Protein AF-A0A427MXA0-F1 (afdb_monomer_lite)

Foldseek 3Di:
DLVLLVVQCVCLVVVNHPDHVVLLQLLLLQQQDQDPPPRGGVLVPWPPDAPPDDRDDQPDSNCRLVPDDPRVNSSSSLLVCQQVVGPNSCVVVNHGDPCSNCSSPDDDPPPVPPPPDPDPPPPPPVPPVPPDDDVVVVVVLVVVLVPDPLLVVLVVDDPVVSVVSVVVSVVVSVVVVD

Sequence (178 aa):
MLIATMEAIVDAEEGRGAIDLAEVEKAICFLWSDCANRGKPEITFLSFQLPHGPTPVLMNREVPLTGLSLIWRSATLFALAQLFDIGSARSDLGPPAEWLTFGYRRPGGKVVSIQRLPTRVETKTRNRELSPRSDQDYLRLASKALKHQRCANIASLETREGSKALSRLARDLLRSIL

Organism: NCBI:txid574561

Secondary structure (DSSP, 8-state):
-HHHHHHHHHHHHTT-SSS-HHHHHHHHHHHTSBPTTTSSBGGGG-SS-PPSSPPP--S-SSSTTTTS-HHHHHHHHHHHHHHHTGGGHHHHH-SPPHHHHHHHH-TTS---------------------PPPPHHHHHHHHHHHHTSHHHHHHTTS-HHHHHHHHHHHHHHHHHTT-

Radius of gyration: 22.43 Å; chains: 1; bounding box: 52×35×54 Å

pLDDT: mean 72.77, std 15.36, range [33.16, 91.0]

Structure (mmCIF, N/CA/C/O backbone):
data_AF-A0A427MXA0-F1
#
_entry.id   AF-A0A427MXA0-F1
#
loop_
_atom_site.group_PDB
_atom_site.id
_atom_site.type_symbol
_atom_site.label_atom_id
_atom_site.label_alt_id
_atom_site.label_comp_id
_atom_site.label_asym_id
_atom_site.label_entity_id
_atom_site.label_seq_id
_atom_site.pdbx_PDB_ins_code
_atom_site.Cartn_x
_atom_site.Cartn_y
_atom_site.Cartn_z
_atom_site.occupancy
_atom_site.B_iso_or_equiv
_atom_site.auth_seq_id
_atom_site.auth_comp_id
_atom_site.auth_asym_id
_atom_site.auth_atom_id
_atom_site.pdbx_PDB_model_num
ATOM 1 N N . MET A 1 1 ? -4.658 -10.908 -7.193 1.00 82.88 1 MET A N 1
ATOM 2 C CA . MET A 1 1 ? -3.742 -9.749 -7.141 1.00 82.88 1 MET A CA 1
ATOM 3 C C . MET A 1 1 ? -2.719 -9.834 -6.006 1.00 82.88 1 MET A C 1
ATOM 5 O O . MET A 1 1 ? -1.568 -10.023 -6.339 1.00 82.88 1 MET A O 1
ATOM 9 N N . LEU A 1 2 ? -3.072 -9.778 -4.707 1.00 84.94 2 LEU A N 1
ATOM 10 C CA . LEU A 1 2 ? -2.062 -9.812 -3.618 1.00 84.94 2 LEU A CA 1
ATOM 11 C C . LEU A 1 2 ? -1.116 -11.025 -3.670 1.00 84.94 2 LEU A C 1
ATOM 13 O O . LEU A 1 2 ? 0.087 -10.851 -3.532 1.00 84.94 2 LEU A O 1
ATOM 17 N N . ILE A 1 3 ? -1.655 -12.227 -3.909 1.00 88.88 3 ILE A N 1
ATOM 18 C CA . ILE A 1 3 ? -0.851 -13.450 -4.082 1.00 88.88 3 ILE A CA 1
ATOM 19 C C . ILE A 1 3 ? 0.113 -13.288 -5.263 1.00 88.88 3 ILE A C 1
ATOM 21 O O . ILE A 1 3 ? 1.311 -13.421 -5.076 1.00 88.88 3 ILE A O 1
ATOM 25 N N . ALA A 1 4 ? -0.388 -12.861 -6.427 1.00 88.38 4 ALA A N 1
ATOM 26 C CA . ALA A 1 4 ? 0.436 -12.597 -7.608 1.00 88.38 4 ALA A CA 1
ATOM 27 C C . ALA A 1 4 ? 1.519 -11.527 -7.363 1.00 88.38 4 ALA A C 1
ATOM 29 O O . ALA A 1 4 ? 2.605 -11.602 -7.919 1.00 88.38 4 ALA A O 1
ATOM 30 N N . THR A 1 5 ? 1.252 -10.524 -6.519 1.00 88.06 5 THR A N 1
ATOM 31 C CA . THR A 1 5 ? 2.259 -9.531 -6.113 1.00 88.06 5 THR A CA 1
ATOM 32 C C . THR A 1 5 ? 3.335 -10.143 -5.230 1.00 88.06 5 THR A C 1
ATOM 34 O O . THR A 1 5 ? 4.505 -9.828 -5.404 1.00 88.06 5 THR A O 1
ATOM 37 N N . MET A 1 6 ? 2.962 -11.020 -4.298 1.00 89.94 6 MET A N 1
ATOM 38 C CA . MET A 1 6 ? 3.931 -11.739 -3.472 1.00 89.94 6 MET A CA 1
ATOM 39 C C . MET A 1 6 ? 4.774 -12.699 -4.316 1.00 89.94 6 MET A C 1
ATOM 41 O O . MET A 1 6 ? 5.988 -12.710 -4.162 1.00 89.94 6 MET A O 1
ATOM 45 N N . GLU A 1 7 ? 4.156 -13.433 -5.242 1.00 90.62 7 GLU A N 1
ATOM 46 C CA . GLU A 1 7 ? 4.851 -14.304 -6.201 1.00 90.62 7 GLU A CA 1
ATOM 47 C C . GLU A 1 7 ? 5.817 -13.506 -7.080 1.00 90.62 7 GLU A C 1
ATOM 49 O O . GLU A 1 7 ? 6.976 -13.879 -7.192 1.00 90.62 7 GLU A O 1
ATOM 54 N N . ALA A 1 8 ? 5.397 -12.351 -7.606 1.00 88.62 8 ALA A N 1
ATOM 55 C CA . ALA A 1 8 ? 6.273 -11.486 -8.394 1.00 88.62 8 ALA A CA 1
ATOM 56 C C . ALA A 1 8 ? 7.480 -10.963 -7.595 1.00 88.62 8 ALA A C 1
ATOM 58 O O . ALA A 1 8 ? 8.551 -10.786 -8.168 1.00 88.62 8 ALA A O 1
ATOM 59 N N . ILE A 1 9 ? 7.327 -10.717 -6.288 1.00 87.81 9 ILE A N 1
ATOM 60 C CA . ILE A 1 9 ? 8.439 -10.320 -5.409 1.00 87.81 9 ILE A CA 1
ATOM 61 C C . ILE A 1 9 ? 9.386 -11.501 -5.167 1.00 87.81 9 ILE A C 1
ATOM 63 O O . ILE A 1 9 ? 10.597 -11.313 -5.210 1.00 87.81 9 ILE A O 1
ATOM 67 N N . VAL A 1 10 ? 8.850 -12.704 -4.948 1.00 90.50 10 VAL A N 1
ATOM 68 C CA . VAL A 1 10 ? 9.652 -13.929 -4.794 1.00 90.50 10 VAL A CA 1
ATOM 69 C C . VAL A 1 10 ? 10.428 -14.228 -6.079 1.00 90.50 10 VAL A C 1
ATOM 71 O O . VAL A 1 10 ? 11.636 -14.436 -6.039 1.00 90.50 10 VAL A O 1
ATOM 74 N N . ASP A 1 11 ? 9.778 -14.144 -7.239 1.00 88.12 11 ASP A N 1
ATOM 75 C CA . ASP A 1 11 ? 10.450 -14.321 -8.525 1.00 88.12 11 ASP A CA 1
ATOM 76 C C . ASP A 1 11 ? 11.496 -13.225 -8.785 1.00 88.12 11 ASP A C 1
ATOM 78 O O . ASP A 1 11 ? 12.535 -13.510 -9.380 1.00 88.12 11 ASP A O 1
ATOM 82 N N . ALA A 1 12 ? 11.263 -11.987 -8.337 1.00 88.56 12 ALA A N 1
ATOM 83 C CA . ALA A 1 12 ? 12.256 -10.912 -8.398 1.00 88.56 12 ALA A CA 1
ATOM 84 C C . ALA A 1 12 ? 13.482 -11.206 -7.515 1.00 88.56 12 ALA A C 1
ATOM 86 O O . ALA A 1 12 ? 14.614 -11.007 -7.952 1.00 88.56 12 ALA A O 1
ATOM 87 N N . GLU A 1 13 ? 13.269 -11.723 -6.301 1.00 87.75 13 GLU A N 1
ATOM 88 C CA . GLU A 1 13 ? 14.336 -12.145 -5.382 1.00 87.75 13 GLU A CA 1
ATOM 89 C C . GLU A 1 13 ? 15.165 -13.299 -5.962 1.00 87.75 13 GLU A C 1
ATOM 91 O O . GLU A 1 13 ? 16.390 -13.316 -5.853 1.00 87.75 13 GLU A O 1
ATOM 96 N N . GLU A 1 14 ? 14.510 -14.232 -6.649 1.00 90.44 14 GLU A N 1
ATOM 97 C CA . GLU A 1 14 ? 15.165 -15.373 -7.289 1.00 90.44 14 GLU A CA 1
ATOM 98 C C . GLU A 1 14 ? 15.731 -15.052 -8.687 1.00 90.44 14 GLU A C 1
ATOM 100 O O . GLU A 1 14 ? 16.268 -15.939 -9.356 1.00 90.44 14 GLU A O 1
ATOM 105 N N . GLY A 1 15 ? 15.620 -13.800 -9.149 1.00 86.00 15 GLY A N 1
ATOM 106 C CA . GLY A 1 15 ? 16.121 -13.348 -10.452 1.00 86.00 15 GLY A CA 1
ATOM 107 C C . GLY A 1 15 ? 15.370 -13.926 -11.659 1.00 86.00 15 GLY A C 1
ATOM 108 O O . GLY A 1 15 ? 15.899 -13.935 -12.771 1.00 86.00 15 GLY A O 1
ATOM 109 N N . ARG A 1 16 ? 14.152 -14.437 -11.449 1.00 84.19 16 ARG A N 1
ATOM 110 C CA . ARG A 1 16 ? 13.281 -15.030 -12.481 1.00 84.19 16 ARG A CA 1
ATOM 111 C C . ARG A 1 16 ? 12.138 -14.108 -12.913 1.00 84.19 16 ARG A C 1
ATOM 113 O O . ARG A 1 16 ? 11.479 -14.383 -13.914 1.00 84.19 16 ARG A O 1
ATOM 120 N N . GLY A 1 17 ? 11.886 -13.046 -12.152 1.00 79.56 17 GLY A N 1
ATOM 121 C CA . GLY A 1 17 ? 10.783 -12.115 -12.359 1.00 79.56 17 GLY A CA 1
ATOM 122 C C . GLY A 1 17 ? 11.032 -11.097 -13.473 1.00 79.56 17 GLY A C 1
ATOM 123 O O . GLY A 1 17 ? 12.163 -10.774 -13.820 1.00 79.56 17 GLY A O 1
ATOM 124 N N . ALA A 1 18 ? 9.942 -10.544 -14.012 1.00 82.00 18 ALA A N 1
ATOM 125 C CA . ALA A 1 18 ? 9.991 -9.430 -14.966 1.00 82.00 18 ALA A CA 1
ATOM 126 C C . ALA A 1 18 ? 10.330 -8.078 -14.304 1.00 82.00 18 ALA A C 1
ATOM 128 O O . ALA A 1 18 ? 10.646 -7.114 -14.998 1.00 82.00 18 ALA A O 1
ATOM 129 N N . ILE A 1 19 ? 10.223 -8.006 -12.976 1.00 87.12 19 ILE A N 1
ATOM 130 C CA . ILE A 1 19 ? 10.513 -6.829 -12.159 1.00 87.12 19 ILE A CA 1
ATOM 131 C C . ILE A 1 19 ? 11.754 -7.159 -11.333 1.00 87.12 19 ILE A C 1
ATOM 133 O O . ILE A 1 19 ? 11.837 -8.245 -10.766 1.00 87.12 19 ILE A O 1
ATOM 137 N N . ASP A 1 20 ? 12.703 -6.230 -11.266 1.00 88.75 20 ASP A N 1
ATOM 138 C CA . ASP A 1 20 ? 13.901 -6.369 -10.436 1.00 88.75 20 ASP A CA 1
ATOM 139 C C . ASP A 1 20 ? 13.566 -6.098 -8.959 1.00 88.75 20 ASP A C 1
ATOM 141 O O . ASP A 1 20 ? 12.802 -5.179 -8.636 1.00 88.75 20 ASP A O 1
ATOM 145 N N . LEU A 1 21 ? 14.176 -6.856 -8.047 1.00 86.19 21 LEU A N 1
ATOM 146 C CA . LEU A 1 21 ? 14.047 -6.641 -6.608 1.00 86.19 21 LEU A CA 1
ATOM 147 C C . LEU A 1 21 ? 14.464 -5.210 -6.230 1.00 86.19 21 LEU A C 1
ATOM 149 O O . LEU A 1 21 ? 13.797 -4.573 -5.413 1.00 86.19 21 LEU A O 1
ATOM 153 N N . ALA A 1 22 ? 15.487 -4.656 -6.888 1.00 85.94 22 ALA A N 1
ATOM 154 C CA . ALA A 1 22 ? 15.913 -3.275 -6.662 1.00 85.94 22 ALA A CA 1
ATOM 155 C C . ALA A 1 22 ? 14.825 -2.244 -7.032 1.00 85.94 22 ALA A C 1
ATOM 157 O O . ALA A 1 22 ? 14.697 -1.202 -6.380 1.00 85.94 22 ALA A O 1
ATOM 158 N N . GLU A 1 23 ? 14.002 -2.519 -8.053 1.00 86.31 23 GLU A N 1
ATOM 159 C CA . GLU A 1 23 ? 12.861 -1.662 -8.394 1.00 86.31 23 GLU A CA 1
ATOM 160 C C . GLU A 1 23 ? 11.745 -1.763 -7.352 1.00 86.31 23 GLU A C 1
ATOM 162 O O . GLU A 1 23 ? 11.154 -0.740 -6.982 1.00 86.31 23 GLU A O 1
ATOM 167 N N . VAL A 1 24 ? 11.493 -2.966 -6.828 1.00 87.12 24 VAL A N 1
ATOM 168 C CA . VAL A 1 24 ? 10.539 -3.183 -5.732 1.00 87.12 24 VAL A CA 1
ATOM 169 C C . VAL A 1 24 ? 10.978 -2.417 -4.481 1.00 87.12 24 VAL A C 1
ATOM 171 O O . VAL A 1 24 ? 10.185 -1.659 -3.915 1.00 87.12 24 VAL A O 1
ATOM 174 N N . GLU A 1 25 ? 12.242 -2.539 -4.072 1.00 86.06 25 GLU A N 1
ATOM 175 C CA . GLU A 1 25 ? 12.799 -1.821 -2.918 1.00 86.06 25 GLU A CA 1
ATOM 176 C C . GLU A 1 25 ? 12.731 -0.303 -3.092 1.00 86.06 25 GLU A C 1
ATOM 178 O O . GLU A 1 25 ? 12.318 0.421 -2.178 1.00 86.06 25 GLU A O 1
ATOM 183 N N . LYS A 1 26 ? 13.072 0.194 -4.285 1.00 86.06 26 LYS A N 1
ATOM 184 C CA . LYS A 1 26 ? 12.967 1.615 -4.625 1.00 86.06 26 LYS A CA 1
ATOM 185 C C . LYS A 1 26 ? 11.525 2.109 -4.520 1.00 86.06 26 LYS A C 1
ATOM 187 O O . LYS A 1 26 ? 11.288 3.185 -3.963 1.00 86.06 26 LYS A O 1
ATOM 192 N N . ALA A 1 27 ? 10.563 1.348 -5.039 1.00 88.12 27 ALA A N 1
ATOM 193 C CA . ALA A 1 27 ? 9.148 1.699 -4.972 1.00 88.12 27 ALA A CA 1
ATOM 194 C C . ALA A 1 27 ? 8.638 1.710 -3.525 1.00 88.12 27 ALA A C 1
ATOM 196 O O . ALA A 1 27 ? 7.950 2.651 -3.125 1.00 88.12 27 ALA A O 1
ATOM 197 N N . ILE A 1 28 ? 9.029 0.723 -2.716 1.00 87.25 28 ILE A N 1
ATOM 198 C CA . ILE A 1 28 ? 8.716 0.680 -1.284 1.00 87.25 28 ILE A CA 1
ATOM 199 C C . ILE A 1 28 ? 9.299 1.912 -0.574 1.00 87.25 28 ILE A C 1
ATOM 201 O O . ILE A 1 28 ? 8.571 2.607 0.137 1.00 87.25 28 ILE A O 1
ATOM 205 N N . CYS A 1 29 ? 10.578 2.225 -0.791 1.00 84.12 29 CYS A N 1
ATOM 206 C CA . CYS A 1 29 ? 11.221 3.404 -0.209 1.00 84.12 29 CYS A CA 1
ATOM 207 C C . CYS A 1 29 ? 10.502 4.700 -0.598 1.00 84.12 29 CYS A C 1
ATOM 209 O O . CYS A 1 29 ? 10.285 5.562 0.251 1.00 84.12 29 CYS A O 1
ATOM 211 N N . PHE A 1 30 ? 10.098 4.832 -1.862 1.00 85.19 30 PHE A N 1
ATOM 212 C CA . PHE A 1 30 ? 9.342 5.985 -2.346 1.00 85.19 30 PHE A CA 1
ATOM 213 C C . PHE A 1 30 ? 7.974 6.107 -1.658 1.00 85.19 30 PHE A C 1
ATOM 215 O O . PHE A 1 30 ? 7.671 7.162 -1.100 1.00 85.19 30 PHE A O 1
ATOM 222 N N . LEU A 1 31 ? 7.185 5.028 -1.615 1.00 86.00 31 LEU A N 1
ATOM 223 C CA . LEU A 1 31 ? 5.869 5.001 -0.960 1.00 86.00 31 LEU A CA 1
ATOM 224 C C . LEU A 1 31 ? 5.942 5.417 0.514 1.00 86.00 31 LEU A C 1
ATOM 226 O O . LEU A 1 31 ? 5.024 6.045 1.042 1.00 86.00 31 LEU A O 1
ATOM 230 N N . TRP A 1 32 ? 7.041 5.079 1.176 1.00 84.44 32 TRP A N 1
ATOM 231 C CA . TRP A 1 32 ? 7.253 5.348 2.592 1.00 84.44 32 TRP A CA 1
ATOM 232 C C . TRP A 1 32 ? 8.117 6.584 2.876 1.00 84.44 32 TRP A C 1
ATOM 234 O O . TRP A 1 32 ? 8.363 6.905 4.042 1.00 84.44 32 TRP A O 1
ATOM 244 N N . SER A 1 33 ? 8.540 7.306 1.838 1.00 79.62 33 SER A N 1
ATOM 245 C CA . SER A 1 33 ? 9.275 8.563 1.970 1.00 79.62 33 SER A CA 1
ATOM 246 C C . SER A 1 33 ? 8.353 9.706 2.395 1.00 79.62 33 SER A C 1
ATOM 248 O O . SER A 1 33 ? 7.166 9.714 2.070 1.00 79.62 33 SER A O 1
ATOM 250 N N . ASP A 1 34 ? 8.892 10.668 3.150 1.00 73.81 34 ASP A N 1
ATOM 251 C CA . ASP A 1 34 ? 8.120 11.834 3.578 1.00 73.81 34 ASP A CA 1
ATOM 252 C C . ASP A 1 34 ? 7.713 12.671 2.368 1.00 73.81 34 ASP A C 1
ATOM 254 O O . ASP A 1 34 ? 8.563 13.193 1.642 1.00 73.81 34 ASP A O 1
ATOM 258 N N . CYS A 1 35 ? 6.412 12.902 2.220 1.00 68.81 35 CYS A N 1
ATOM 259 C CA . CYS A 1 35 ? 5.928 13.895 1.284 1.00 68.81 35 CYS A CA 1
ATOM 260 C C . CYS A 1 35 ? 6.414 15.279 1.733 1.00 68.81 35 CYS A C 1
ATOM 262 O O . CYS A 1 35 ? 6.085 15.742 2.838 1.00 68.81 35 CYS A O 1
ATOM 264 N N . ALA A 1 36 ? 7.163 15.949 0.851 1.00 60.62 36 ALA A N 1
ATOM 265 C CA . ALA A 1 36 ? 7.870 17.207 1.112 1.00 60.62 36 ALA A CA 1
ATOM 266 C C . ALA A 1 36 ? 6.989 18.315 1.720 1.00 60.62 36 ALA A C 1
ATOM 268 O O . ALA A 1 36 ? 7.487 19.194 2.416 1.00 60.62 36 ALA A O 1
ATOM 269 N N . ASN A 1 37 ? 5.674 18.257 1.492 1.00 58.03 37 ASN A N 1
ATOM 270 C CA . ASN A 1 37 ? 4.743 19.313 1.877 1.00 58.03 37 ASN A CA 1
ATOM 271 C C . ASN A 1 37 ? 3.921 19.007 3.138 1.00 58.03 37 ASN A C 1
ATOM 273 O O . ASN A 1 37 ? 3.204 19.889 3.611 1.00 58.03 37 ASN A O 1
ATOM 277 N N . ARG A 1 38 ? 3.925 17.767 3.652 1.00 61.75 38 ARG A N 1
ATOM 278 C CA . ARG A 1 38 ? 2.935 17.350 4.670 1.00 61.75 38 ARG A CA 1
ATOM 279 C C . ARG A 1 38 ? 3.461 16.438 5.778 1.00 61.75 38 ARG A C 1
ATOM 281 O O . ARG A 1 38 ? 2.691 16.142 6.690 1.00 61.75 38 ARG A O 1
ATOM 288 N N . GLY A 1 39 ? 4.723 15.997 5.721 1.00 66.44 39 GLY A N 1
ATOM 289 C CA . GLY A 1 39 ? 5.324 15.155 6.769 1.00 66.44 39 GLY A CA 1
ATOM 290 C C . GLY A 1 39 ? 4.602 13.817 6.976 1.00 66.44 39 GLY A C 1
ATOM 291 O O . GLY A 1 39 ? 4.617 13.262 8.072 1.00 66.44 39 GLY A O 1
ATOM 292 N N . LYS A 1 40 ? 3.907 13.341 5.939 1.00 73.56 40 LYS A N 1
ATOM 293 C CA . LYS A 1 40 ? 3.236 12.040 5.880 1.00 73.56 40 LYS A CA 1
ATOM 294 C C . LYS A 1 40 ? 3.821 11.247 4.715 1.00 73.56 40 LYS A C 1
ATOM 296 O O . LYS A 1 40 ? 4.189 11.880 3.723 1.00 73.56 40 LYS A O 1
ATOM 301 N N . PRO A 1 41 ? 3.882 9.910 4.804 1.00 78.88 41 PRO A N 1
ATOM 302 C CA . PRO A 1 41 ? 4.438 9.109 3.731 1.00 78.88 41 PRO A CA 1
ATOM 303 C C . PRO A 1 41 ? 3.555 9.157 2.479 1.00 78.88 41 PRO A C 1
ATOM 305 O O . PRO A 1 41 ? 2.330 9.282 2.594 1.00 78.88 41 PRO A O 1
ATOM 308 N N . GLU A 1 42 ? 4.166 9.051 1.299 1.00 81.38 42 GLU A N 1
ATOM 309 C CA . GLU A 1 42 ? 3.477 9.129 -0.002 1.00 81.38 42 GLU A CA 1
ATOM 310 C C . GLU A 1 42 ? 2.299 8.141 -0.118 1.00 81.38 42 GLU A C 1
ATOM 312 O O . GLU A 1 42 ? 1.234 8.482 -0.633 1.00 81.38 42 GLU A O 1
ATOM 317 N N . ILE A 1 43 ? 2.419 6.952 0.483 1.00 81.50 43 ILE A N 1
ATOM 318 C CA . ILE A 1 43 ? 1.368 5.923 0.553 1.00 81.50 43 ILE A CA 1
ATOM 319 C C . ILE A 1 43 ? 0.047 6.440 1.156 1.00 81.50 43 ILE A C 1
ATOM 321 O O . ILE A 1 43 ? -1.016 5.876 0.904 1.00 81.50 43 ILE A O 1
ATOM 325 N N . THR A 1 44 ? 0.081 7.532 1.931 1.00 76.81 44 THR A N 1
ATOM 326 C CA . THR A 1 44 ? -1.129 8.134 2.516 1.00 76.81 44 THR A CA 1
ATOM 327 C C . THR A 1 44 ? -1.982 8.933 1.531 1.00 76.81 44 THR A C 1
ATOM 329 O O . THR A 1 44 ? -3.112 9.290 1.865 1.00 76.81 44 THR A O 1
ATOM 332 N N . PHE A 1 45 ? -1.461 9.224 0.339 1.00 75.25 45 PHE A N 1
ATOM 333 C CA . PHE A 1 45 ? -2.162 9.977 -0.705 1.00 75.25 45 PHE A CA 1
ATOM 334 C C . PHE A 1 45 ? -2.744 9.078 -1.798 1.00 75.25 45 PHE A C 1
ATOM 336 O O . PHE A 1 45 ? -3.285 9.575 -2.787 1.00 75.25 45 PHE A O 1
ATOM 343 N N . LEU A 1 46 ? -2.634 7.759 -1.635 1.00 77.69 46 LEU A N 1
ATOM 344 C CA . LEU A 1 46 ? -3.211 6.795 -2.561 1.00 77.69 46 LEU A CA 1
ATOM 345 C C . LEU A 1 46 ? -4.740 6.868 -2.530 1.00 77.69 46 LEU A C 1
ATOM 347 O O . LEU A 1 46 ? -5.356 7.102 -1.495 1.00 77.69 46 LEU A O 1
ATOM 351 N N . SER A 1 47 ? -5.348 6.698 -3.699 1.00 63.75 47 SER A N 1
ATOM 352 C CA . SER A 1 47 ? -6.784 6.881 -3.918 1.00 63.75 47 SER A CA 1
ATOM 353 C C . SER A 1 47 ? -7.637 5.678 -3.507 1.00 63.75 47 SER A C 1
ATOM 355 O O . SER A 1 47 ? -8.856 5.819 -3.400 1.00 63.75 47 SER A O 1
ATOM 357 N N . PHE A 1 48 ? -7.040 4.505 -3.266 1.00 67.12 48 PHE A N 1
ATOM 358 C CA . PHE A 1 48 ? -7.781 3.355 -2.742 1.00 67.12 48 PHE A CA 1
ATOM 359 C C . PHE A 1 48 ? -8.136 3.567 -1.267 1.00 67.12 48 PHE A C 1
ATOM 361 O O . PHE A 1 48 ? -7.427 4.276 -0.558 1.00 67.12 48 PHE A O 1
ATOM 368 N N . GLN A 1 49 ? -9.239 2.963 -0.800 1.00 64.06 49 GLN A N 1
ATOM 369 C CA . GLN A 1 49 ? -9.708 3.104 0.584 1.00 64.06 49 GLN A CA 1
ATOM 370 C C . GLN A 1 49 ? -8.563 2.824 1.562 1.00 64.06 49 GLN A C 1
ATOM 372 O O . GLN A 1 49 ? -8.136 1.680 1.728 1.00 64.06 49 GLN A O 1
ATOM 377 N N . LEU A 1 50 ? -8.043 3.884 2.185 1.00 64.12 50 LEU A N 1
ATOM 378 C CA . LEU A 1 50 ? -6.937 3.739 3.111 1.00 64.12 50 LEU A CA 1
ATOM 379 C C . LEU A 1 50 ? -7.360 2.890 4.316 1.00 64.12 50 LEU A C 1
ATOM 381 O O . LEU A 1 50 ? -8.515 2.954 4.751 1.00 64.12 50 LEU A O 1
ATOM 385 N N . PRO A 1 51 ? -6.410 2.148 4.912 1.00 63.69 51 PRO A N 1
ATOM 386 C CA . PRO A 1 51 ? -6.605 1.510 6.204 1.00 63.69 51 PRO A CA 1
ATOM 387 C C . PRO A 1 51 ? -7.208 2.490 7.217 1.00 63.69 51 PRO A C 1
ATOM 389 O O . PRO A 1 51 ? -6.673 3.579 7.431 1.00 63.69 51 PRO A O 1
ATOM 392 N N . HIS A 1 52 ? -8.297 2.102 7.883 1.00 55.09 52 HIS A N 1
ATOM 393 C CA . HIS A 1 52 ? -8.818 2.875 9.005 1.00 55.09 52 HIS A CA 1
ATOM 394 C C . HIS A 1 52 ? -7.824 2.770 10.169 1.00 55.09 52 HIS A C 1
ATOM 396 O O . HIS A 1 52 ? -7.588 1.682 10.692 1.00 55.09 52 HIS A O 1
ATOM 402 N N . GLY A 1 53 ? -7.223 3.890 10.571 1.00 59.09 53 GLY A N 1
ATOM 403 C CA . GLY A 1 53 ? -6.288 3.935 11.695 1.00 59.09 53 GLY A CA 1
ATOM 404 C C . GLY A 1 53 ? -5.192 4.990 11.535 1.00 59.09 53 GLY A C 1
ATOM 405 O O . GLY A 1 53 ? -5.078 5.620 10.483 1.00 59.09 53 GLY A O 1
ATOM 406 N N . PRO A 1 54 ? -4.386 5.222 12.585 1.00 61.44 54 PRO A N 1
ATOM 407 C CA . PRO A 1 54 ? -3.244 6.120 12.495 1.00 61.44 54 PRO A CA 1
ATOM 408 C C . PRO A 1 54 ? -2.223 5.586 11.484 1.00 61.44 54 PRO A C 1
ATOM 410 O O . PRO A 1 54 ? -1.899 4.396 11.476 1.00 61.44 54 PRO A O 1
ATOM 413 N N . THR A 1 55 ? -1.698 6.478 10.642 1.00 67.12 55 THR A N 1
ATOM 414 C CA . THR A 1 55 ? -0.541 6.171 9.798 1.00 67.12 55 THR A CA 1
ATOM 415 C C . THR A 1 55 ? 0.639 5.796 10.698 1.00 67.12 55 THR A C 1
ATOM 417 O O . THR A 1 55 ? 0.942 6.552 11.627 1.00 67.12 55 THR A O 1
ATOM 420 N N . PRO A 1 56 ? 1.299 4.650 10.468 1.00 66.75 56 PRO A N 1
ATOM 421 C CA . PRO A 1 56 ? 2.406 4.214 11.293 1.00 66.75 56 PRO A CA 1
ATOM 422 C C . PRO A 1 56 ? 3.560 5.196 11.149 1.00 66.75 56 PRO A C 1
ATOM 424 O O . PRO A 1 56 ? 3.923 5.615 10.050 1.00 66.75 56 PRO A O 1
ATOM 427 N N . VAL A 1 57 ? 4.141 5.554 12.289 1.00 64.69 57 VAL A N 1
ATOM 428 C CA . VAL A 1 57 ? 5.421 6.250 12.324 1.00 64.69 57 VAL A CA 1
ATOM 429 C C . VAL A 1 57 ? 6.486 5.187 12.093 1.00 64.69 57 VAL A C 1
ATOM 431 O O . VAL A 1 57 ? 6.690 4.321 12.943 1.00 64.69 57 VAL A O 1
ATOM 434 N N . LEU A 1 58 ? 7.132 5.221 10.930 1.00 63.53 58 LEU A N 1
ATOM 435 C CA . LEU A 1 58 ? 8.221 4.301 10.626 1.00 63.53 58 LEU A CA 1
ATOM 436 C C . LEU A 1 58 ? 9.415 4.589 11.537 1.00 63.53 58 LEU A C 1
ATOM 438 O O . LEU A 1 58 ? 10.074 5.618 11.399 1.00 63.53 58 LEU A O 1
ATOM 442 N N . MET A 1 59 ? 9.683 3.661 12.456 1.00 55.25 59 MET A N 1
ATOM 443 C CA . MET A 1 59 ? 10.856 3.701 13.338 1.00 55.25 59 MET A CA 1
ATOM 444 C C . MET A 1 59 ? 12.139 3.304 12.600 1.00 55.25 59 MET A C 1
ATOM 446 O O . MET A 1 59 ? 13.219 3.752 12.967 1.00 55.25 59 MET A O 1
ATOM 450 N N . ASN A 1 60 ? 12.014 2.497 11.542 1.00 60.56 60 ASN A N 1
ATOM 451 C CA . ASN A 1 60 ? 13.110 2.123 10.661 1.00 60.56 60 ASN A CA 1
ATOM 452 C C . ASN A 1 60 ? 12.681 2.319 9.198 1.00 60.56 60 ASN A C 1
ATOM 454 O O . ASN A 1 60 ? 11.759 1.655 8.725 1.00 60.56 60 ASN A O 1
ATOM 458 N N . ARG A 1 61 ? 13.329 3.262 8.505 1.00 62.19 61 ARG A N 1
ATOM 459 C CA . ARG A 1 61 ? 13.056 3.579 7.094 1.00 62.19 61 ARG A CA 1
ATOM 460 C C . ARG A 1 61 ? 13.808 2.674 6.115 1.00 62.19 61 ARG A C 1
ATOM 462 O O . ARG A 1 61 ? 13.457 2.676 4.945 1.00 62.19 61 ARG A O 1
ATOM 469 N N . GLU A 1 62 ? 14.791 1.907 6.587 1.00 60.06 62 GLU A N 1
ATOM 470 C CA . GLU A 1 62 ? 15.555 0.949 5.771 1.00 60.06 62 GLU A CA 1
ATOM 471 C C . GLU A 1 62 ? 14.772 -0.346 5.540 1.00 60.06 62 GLU A C 1
ATOM 473 O O . GLU A 1 62 ? 14.926 -0.990 4.512 1.00 60.06 62 GLU A O 1
ATOM 478 N N . VAL A 1 63 ? 13.884 -0.711 6.472 1.00 64.94 63 VAL A N 1
ATOM 479 C CA . VAL A 1 63 ? 13.040 -1.908 6.357 1.00 64.94 63 VAL A CA 1
ATOM 480 C C . VAL A 1 63 ? 11.589 -1.542 6.669 1.00 64.94 63 VAL A C 1
ATOM 482 O O . VAL A 1 63 ? 11.030 -1.961 7.686 1.00 64.94 63 VAL A O 1
ATOM 485 N N . PRO A 1 64 ? 10.950 -0.720 5.822 1.00 67.38 64 PRO A N 1
ATOM 486 C CA . PRO A 1 64 ? 9.686 -0.086 6.163 1.00 67.38 64 PRO A CA 1
ATOM 487 C C . PRO A 1 64 ? 8.545 -1.087 6.327 1.00 67.38 64 PRO A C 1
ATOM 489 O O . PRO A 1 64 ? 7.574 -0.743 6.977 1.00 67.38 64 PRO A O 1
ATOM 492 N N . LEU A 1 65 ? 8.644 -2.322 5.815 1.00 76.62 65 LEU A N 1
ATOM 493 C CA . LEU A 1 65 ? 7.578 -3.326 5.911 1.00 76.62 65 LEU A CA 1
ATOM 494 C C . LEU A 1 65 ? 7.529 -4.094 7.243 1.00 76.62 65 LEU A C 1
ATOM 496 O O . LEU A 1 65 ? 6.449 -4.530 7.660 1.00 76.62 65 LEU A O 1
ATOM 500 N N . THR A 1 66 ? 8.658 -4.267 7.936 1.00 74.88 66 THR A N 1
ATOM 501 C CA . THR A 1 66 ? 8.730 -5.130 9.134 1.00 74.88 66 THR A CA 1
ATOM 502 C C . THR A 1 66 ? 7.984 -4.533 10.323 1.00 74.88 66 THR A C 1
ATOM 504 O O . THR A 1 66 ? 7.340 -5.271 11.067 1.00 74.88 66 THR A O 1
ATOM 507 N N . GLY A 1 67 ? 7.957 -3.204 10.451 1.00 71.00 67 GLY A N 1
ATOM 508 C CA . GLY A 1 67 ? 7.244 -2.495 11.521 1.00 71.00 67 GLY A CA 1
ATOM 509 C C . GLY A 1 67 ? 5.756 -2.220 11.265 1.00 71.00 67 GLY A C 1
ATOM 510 O O . GLY A 1 67 ? 5.088 -1.656 12.131 1.00 71.00 67 GLY A O 1
ATOM 511 N N . LEU A 1 68 ? 5.222 -2.569 10.091 1.00 78.62 68 LEU A N 1
ATOM 512 C CA . LEU A 1 68 ? 3.848 -2.223 9.707 1.00 78.62 68 LEU A CA 1
ATOM 513 C C . LEU A 1 68 ? 2.821 -3.231 10.210 1.00 78.62 68 LEU A C 1
ATOM 515 O O . LEU A 1 68 ? 3.070 -4.436 10.254 1.00 78.62 68 LEU A O 1
ATOM 519 N N . SER A 1 69 ? 1.611 -2.741 10.489 1.00 81.62 69 SER A N 1
ATOM 520 C CA . SER A 1 69 ? 0.453 -3.619 10.645 1.00 81.62 69 SER A CA 1
ATOM 521 C C . SER A 1 69 ? 0.125 -4.318 9.324 1.00 81.62 69 SER A C 1
ATOM 523 O O . SER A 1 69 ? 0.457 -3.824 8.242 1.00 81.62 69 SER A O 1
ATOM 525 N N . LEU A 1 70 ? -0.588 -5.445 9.406 1.00 83.19 70 LEU A N 1
ATOM 526 C CA . LEU A 1 70 ? -1.010 -6.206 8.229 1.00 83.19 70 LEU A CA 1
ATOM 527 C C . LEU A 1 70 ? -1.721 -5.325 7.194 1.00 83.19 70 LEU A C 1
ATOM 529 O O . LEU A 1 70 ? -1.452 -5.444 6.007 1.00 83.19 70 LEU A O 1
ATOM 533 N N . ILE A 1 71 ? -2.563 -4.387 7.637 1.00 83.88 71 ILE A N 1
ATOM 534 C CA . ILE A 1 71 ? -3.329 -3.534 6.724 1.00 83.88 71 ILE A CA 1
ATOM 535 C C . ILE A 1 71 ? -2.408 -2.604 5.914 1.00 83.88 71 ILE A C 1
ATOM 537 O O . ILE A 1 71 ? -2.607 -2.432 4.715 1.00 83.88 71 ILE A O 1
ATOM 541 N N . TRP A 1 72 ? -1.363 -2.048 6.536 1.00 84.94 72 TRP A N 1
ATOM 542 C CA . TRP A 1 72 ? -0.385 -1.196 5.846 1.00 84.94 72 TRP A CA 1
ATOM 543 C C . TRP A 1 72 ? 0.578 -1.988 4.956 1.00 84.94 72 TRP A C 1
ATOM 545 O O . TRP A 1 72 ? 0.973 -1.494 3.898 1.00 84.94 72 TRP A O 1
ATOM 555 N N . ARG A 1 73 ? 0.905 -3.233 5.332 1.00 87.06 73 ARG A N 1
ATOM 556 C CA . ARG A 1 73 ? 1.621 -4.163 4.444 1.00 87.06 73 ARG A CA 1
ATOM 557 C C . ARG A 1 73 ? 0.789 -4.460 3.198 1.00 87.06 73 ARG A C 1
ATOM 559 O O . ARG A 1 73 ? 1.280 -4.25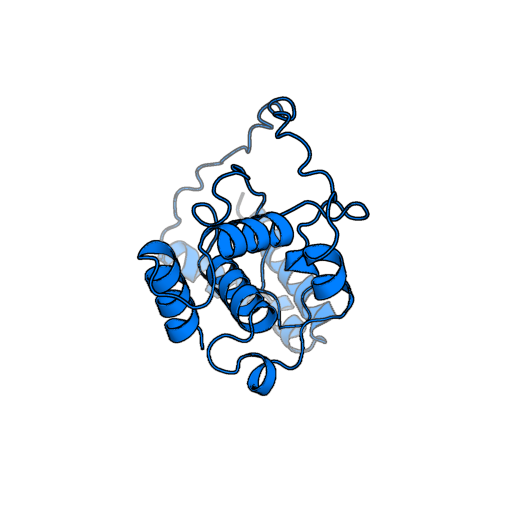8 2.093 1.00 87.06 73 ARG A O 1
ATOM 566 N N . SER A 1 74 ? -0.485 -4.823 3.365 1.00 86.50 74 SER A N 1
ATOM 567 C CA . SER A 1 74 ? -1.399 -5.063 2.243 1.00 86.50 74 SER A CA 1
ATOM 568 C C . SER A 1 74 ? -1.556 -3.825 1.363 1.00 86.50 74 SER A C 1
ATOM 570 O O . SER A 1 74 ? -1.458 -3.939 0.148 1.00 86.50 74 SER A O 1
ATOM 572 N N . ALA A 1 75 ? -1.724 -2.635 1.950 1.00 87.06 75 ALA A N 1
ATOM 573 C CA . ALA A 1 75 ? -1.790 -1.378 1.201 1.00 87.06 75 ALA A CA 1
ATOM 574 C C . ALA A 1 75 ? -0.524 -1.129 0.367 1.00 87.06 75 ALA A C 1
ATOM 576 O O . ALA A 1 75 ? -0.619 -0.703 -0.781 1.00 87.06 75 ALA A O 1
ATOM 577 N N . THR A 1 76 ? 0.656 -1.441 0.912 1.00 89.12 76 THR A N 1
ATOM 578 C CA . THR A 1 76 ? 1.916 -1.316 0.164 1.00 89.12 76 THR A CA 1
ATOM 579 C C . THR A 1 76 ? 1.946 -2.292 -1.009 1.00 89.12 76 THR A C 1
ATOM 581 O O . THR A 1 76 ? 2.293 -1.896 -2.116 1.00 89.12 76 THR A O 1
ATOM 584 N N . LEU A 1 77 ? 1.510 -3.539 -0.805 1.00 90.44 77 LEU A N 1
ATOM 585 C CA . LEU A 1 77 ? 1.419 -4.531 -1.879 1.00 90.44 77 LEU A CA 1
ATOM 586 C C . LEU A 1 77 ? 0.415 -4.120 -2.966 1.00 90.44 77 LEU A C 1
ATOM 588 O O . LEU A 1 77 ? 0.728 -4.243 -4.143 1.00 90.44 77 LEU A O 1
ATOM 592 N N . PHE A 1 78 ? -0.748 -3.566 -2.610 1.00 89.62 78 PHE A N 1
ATOM 593 C CA . PHE A 1 78 ? -1.697 -3.026 -3.595 1.00 89.62 78 PHE A CA 1
ATOM 594 C C . PHE A 1 78 ? -1.089 -1.879 -4.411 1.00 89.62 78 PHE A C 1
ATOM 596 O O . PHE A 1 78 ? -1.254 -1.832 -5.629 1.00 89.62 78 PHE A O 1
ATOM 603 N N . ALA A 1 79 ? -0.356 -0.979 -3.753 1.00 89.19 79 ALA A N 1
ATOM 604 C CA . ALA A 1 79 ? 0.324 0.123 -4.422 1.00 89.19 79 ALA A CA 1
ATOM 605 C C . ALA A 1 79 ? 1.390 -0.381 -5.410 1.00 89.19 79 ALA A C 1
ATOM 607 O O . ALA A 1 79 ? 1.458 0.111 -6.534 1.00 89.19 79 ALA A O 1
ATOM 608 N N . LEU A 1 80 ? 2.177 -1.390 -5.019 1.00 90.56 80 LEU A N 1
ATOM 609 C CA . LEU A 1 80 ? 3.156 -2.043 -5.895 1.00 90.56 80 LEU A CA 1
ATOM 610 C C . LEU A 1 80 ? 2.475 -2.738 -7.074 1.00 90.56 80 LEU A C 1
ATOM 612 O O . LEU A 1 80 ? 2.889 -2.544 -8.215 1.00 90.56 80 LEU A O 1
ATOM 616 N N . ALA A 1 81 ? 1.401 -3.487 -6.812 1.00 91.00 81 ALA A N 1
ATOM 617 C CA . ALA A 1 81 ? 0.628 -4.157 -7.847 1.00 91.00 81 ALA A CA 1
ATOM 618 C C . ALA A 1 81 ? 0.146 -3.158 -8.903 1.00 91.00 81 ALA A C 1
ATOM 620 O O . ALA A 1 81 ? 0.374 -3.364 -10.090 1.00 91.00 81 ALA A O 1
ATOM 621 N N . GLN A 1 82 ? -0.437 -2.034 -8.478 1.00 90.50 82 GLN A N 1
ATOM 622 C CA . GLN A 1 82 ? -0.916 -0.989 -9.383 1.00 90.50 82 GLN A CA 1
ATOM 623 C C . GLN A 1 82 ? 0.227 -0.279 -10.132 1.00 90.50 82 GLN A C 1
ATOM 625 O O . GLN A 1 82 ? 0.113 0.002 -11.332 1.00 90.50 82 GLN A O 1
ATOM 630 N N . LEU A 1 83 ? 1.334 0.012 -9.440 1.00 89.62 83 LEU A N 1
ATOM 631 C CA . LEU A 1 83 ? 2.487 0.709 -10.011 1.00 89.62 83 LEU A CA 1
ATOM 632 C C . LEU A 1 83 ? 3.156 -0.122 -11.112 1.00 89.62 83 LEU A C 1
ATOM 634 O O . LEU A 1 83 ? 3.442 0.419 -12.182 1.00 89.62 83 LEU A O 1
ATOM 638 N N . PHE A 1 84 ? 3.327 -1.424 -10.886 1.00 90.00 84 PHE A N 1
ATOM 639 C CA . PHE A 1 84 ? 3.985 -2.349 -11.814 1.00 90.00 84 PHE A CA 1
ATOM 640 C C . PHE A 1 84 ? 3.026 -3.145 -12.710 1.00 90.00 84 PHE A C 1
ATOM 642 O O . PHE A 1 84 ? 3.477 -3.913 -13.550 1.00 90.00 84 PHE A O 1
ATOM 649 N N . ASP A 1 85 ? 1.716 -2.941 -12.562 1.00 90.25 85 ASP A N 1
ATOM 650 C CA . ASP A 1 85 ? 0.666 -3.687 -13.269 1.00 90.25 85 ASP A CA 1
ATOM 651 C C . ASP A 1 85 ? 0.729 -5.215 -13.064 1.00 90.25 85 ASP A C 1
ATOM 653 O O . ASP A 1 85 ? 0.504 -6.013 -13.975 1.00 90.25 85 ASP A O 1
ATOM 657 N N . ILE A 1 86 ? 1.047 -5.642 -11.839 1.00 89.56 86 ILE A N 1
ATOM 658 C CA . ILE A 1 86 ? 1.201 -7.064 -11.512 1.00 89.56 86 ILE A CA 1
ATOM 659 C C . ILE A 1 86 ? -0.165 -7.744 -11.498 1.00 89.56 86 ILE A C 1
ATOM 661 O O . ILE A 1 86 ? -1.067 -7.334 -10.765 1.00 89.56 86 ILE A O 1
ATOM 665 N N . GLY A 1 87 ? -0.304 -8.823 -12.271 1.00 85.94 87 GLY A N 1
ATOM 666 C CA . GLY A 1 87 ? -1.554 -9.577 -12.357 1.00 85.94 87 GLY A CA 1
ATOM 667 C C . GLY A 1 87 ? -2.721 -8.729 -12.864 1.00 85.94 87 GLY A C 1
ATOM 668 O O . GLY A 1 87 ? -3.831 -8.894 -12.367 1.00 85.94 87 GLY A O 1
ATOM 669 N N . SER A 1 88 ? -2.453 -7.798 -13.790 1.00 86.31 88 SER A N 1
ATOM 670 C CA . SER A 1 88 ? -3.445 -6.878 -14.369 1.00 86.31 88 SER A CA 1
ATOM 671 C C . SER A 1 88 ? -4.102 -5.947 -13.344 1.00 86.31 88 SER A C 1
ATOM 673 O O . SER A 1 88 ? -5.249 -5.531 -13.501 1.00 86.31 88 SER A O 1
ATOM 675 N N . ALA A 1 89 ? -3.363 -5.581 -12.294 1.00 86.81 89 ALA A N 1
ATOM 676 C CA . ALA A 1 89 ? -3.838 -4.708 -11.227 1.00 86.81 89 ALA A CA 1
ATOM 677 C C . ALA A 1 89 ? -4.435 -3.386 -11.725 1.00 86.81 89 ALA A C 1
ATOM 679 O O . ALA A 1 89 ? -5.335 -2.847 -11.081 1.00 86.81 89 ALA A O 1
ATOM 680 N N . ARG A 1 90 ? -3.965 -2.839 -12.853 1.00 88.50 90 ARG A N 1
ATOM 681 C CA . ARG A 1 90 ? -4.518 -1.589 -13.397 1.00 88.50 90 ARG A CA 1
ATOM 682 C C . ARG A 1 90 ? -5.903 -1.764 -14.013 1.00 88.50 90 ARG A C 1
ATOM 684 O O . ARG A 1 90 ? -6.645 -0.788 -14.080 1.00 88.50 90 ARG A O 1
ATOM 691 N N . SER A 1 91 ? -6.265 -2.975 -14.432 1.00 87.00 91 SER A N 1
ATOM 692 C CA . SER A 1 91 ? -7.629 -3.297 -14.860 1.00 87.00 91 SER A CA 1
ATOM 693 C C . SER A 1 91 ? -8.593 -3.323 -13.672 1.00 87.00 91 SER A C 1
ATOM 695 O O . SER A 1 91 ? -9.710 -2.830 -13.795 1.00 87.00 91 SER A O 1
ATOM 697 N N . ASP A 1 92 ? -8.140 -3.817 -12.516 1.00 85.06 92 ASP A N 1
ATOM 698 C CA . ASP A 1 92 ? -8.973 -3.967 -11.314 1.00 85.06 92 ASP A CA 1
ATOM 699 C C . ASP A 1 92 ? -9.045 -2.688 -10.461 1.00 85.06 92 ASP A C 1
ATOM 701 O O . ASP A 1 92 ? -10.097 -2.341 -9.923 1.00 85.06 92 ASP A O 1
ATOM 705 N N . LEU A 1 93 ? -7.920 -1.983 -10.308 1.00 82.94 93 LEU A N 1
ATOM 706 C CA . LEU A 1 93 ? -7.778 -0.806 -9.439 1.00 82.94 93 LEU A CA 1
ATOM 707 C C . LEU A 1 93 ? -7.802 0.524 -10.204 1.00 82.94 93 LEU A C 1
ATOM 709 O O . LEU A 1 93 ? -7.798 1.593 -9.589 1.00 82.94 93 LEU A O 1
ATOM 713 N N . GLY A 1 94 ? -7.778 0.471 -11.536 1.00 84.94 94 GLY A N 1
ATOM 714 C CA . GLY A 1 94 ? -7.518 1.625 -12.388 1.00 84.94 94 GLY A CA 1
ATOM 715 C C . GLY A 1 94 ? -6.026 1.979 -12.477 1.00 84.94 94 GLY A C 1
ATOM 716 O O . GLY A 1 94 ? -5.185 1.407 -11.770 1.00 84.94 94 GLY A O 1
ATOM 717 N N . PRO A 1 95 ? -5.660 2.935 -13.346 1.00 84.94 95 PRO A N 1
ATOM 718 C CA . PRO A 1 95 ? -4.279 3.380 -13.481 1.00 84.94 95 PRO A CA 1
ATOM 719 C C . PRO A 1 95 ? -3.774 4.043 -12.186 1.00 84.94 95 PRO A C 1
ATOM 721 O O . PRO A 1 95 ? -4.557 4.680 -11.474 1.00 84.94 95 PRO A O 1
ATOM 724 N N . PRO A 1 96 ? -2.466 3.939 -11.879 1.00 84.81 96 PRO A N 1
ATOM 725 C CA . PRO A 1 96 ? -1.880 4.694 -10.780 1.00 84.81 96 PRO A CA 1
ATOM 726 C C . PRO A 1 96 ? -2.074 6.193 -11.017 1.00 84.81 96 PRO A C 1
ATOM 728 O O . PRO A 1 96 ? -2.016 6.672 -12.151 1.00 84.81 96 PRO A O 1
ATOM 731 N N . ALA A 1 97 ? -2.270 6.949 -9.938 1.00 83.06 97 ALA A N 1
ATOM 732 C CA . ALA A 1 97 ? -2.401 8.396 -10.035 1.00 83.06 97 ALA A CA 1
ATOM 733 C C . ALA A 1 97 ? -1.164 9.022 -10.711 1.00 83.06 97 ALA A C 1
ATOM 735 O O . ALA A 1 97 ? -0.030 8.574 -10.510 1.00 83.06 97 ALA A O 1
ATOM 736 N N . GLU A 1 98 ? -1.363 10.088 -11.492 1.00 82.38 98 GLU A N 1
ATOM 737 C CA . GLU A 1 98 ? -0.279 10.735 -12.249 1.00 82.38 98 GLU A CA 1
ATOM 738 C C . GLU A 1 98 ? 0.877 11.177 -11.344 1.00 82.38 98 GLU A C 1
ATOM 740 O O . GLU A 1 98 ? 2.045 10.969 -11.673 1.00 82.38 98 GLU A O 1
ATOM 745 N N . TRP A 1 99 ? 0.552 11.707 -10.159 1.00 81.06 99 TRP A N 1
ATOM 746 C CA . TRP A 1 99 ? 1.540 12.122 -9.164 1.00 81.06 99 TRP A CA 1
ATOM 747 C C . TRP A 1 99 ? 2.406 10.953 -8.674 1.00 81.06 99 TRP A C 1
ATOM 749 O O . TRP A 1 99 ? 3.600 11.142 -8.455 1.00 81.06 99 TRP A O 1
ATOM 759 N N . LEU A 1 100 ? 1.835 9.748 -8.547 1.00 81.81 100 LEU A N 1
ATOM 760 C CA . LEU A 1 100 ? 2.540 8.553 -8.082 1.00 81.81 100 LEU A CA 1
ATOM 761 C C . LEU A 1 100 ? 3.550 8.101 -9.137 1.00 81.81 100 LEU A C 1
ATOM 763 O O . LEU A 1 100 ? 4.716 7.851 -8.836 1.00 81.81 100 LEU A O 1
ATOM 767 N N . THR A 1 101 ? 3.108 8.074 -10.394 1.00 82.56 101 THR A N 1
ATOM 768 C CA . THR A 1 101 ? 3.945 7.698 -11.538 1.00 82.56 101 THR A CA 1
ATOM 769 C C . THR A 1 101 ? 5.077 8.706 -11.746 1.00 82.56 101 THR A C 1
ATOM 771 O O . THR A 1 101 ? 6.224 8.323 -11.980 1.00 82.56 101 THR A O 1
ATOM 774 N N . PHE A 1 102 ? 4.776 10.001 -11.628 1.00 80.75 102 PHE A N 1
ATOM 775 C CA . PHE A 1 102 ? 5.758 11.073 -11.767 1.00 80.75 102 PHE A CA 1
ATOM 776 C C . PHE A 1 102 ? 6.751 11.111 -10.596 1.00 80.75 102 PHE A C 1
ATOM 778 O O . PHE A 1 102 ? 7.955 11.246 -10.816 1.00 80.75 102 PHE A O 1
ATOM 785 N N . GLY A 1 103 ? 6.262 10.955 -9.363 1.00 77.50 103 GLY A N 1
ATOM 786 C CA . GLY A 1 103 ? 7.084 10.919 -8.154 1.00 77.50 103 GLY A CA 1
ATOM 787 C C . GLY A 1 103 ? 8.060 9.744 -8.152 1.00 77.50 103 GLY A C 1
ATOM 788 O O . GLY A 1 103 ? 9.246 9.950 -7.906 1.00 77.50 103 GLY A O 1
ATOM 789 N N . TYR A 1 104 ? 7.593 8.551 -8.535 1.00 80.56 104 TYR A N 1
ATOM 790 C CA . TYR A 1 104 ? 8.433 7.356 -8.649 1.00 80.56 104 TYR A CA 1
ATOM 791 C C . TYR A 1 104 ? 9.502 7.476 -9.751 1.00 80.56 104 TYR A C 1
ATOM 793 O O . TYR A 1 104 ? 10.650 7.060 -9.566 1.00 80.56 104 TYR A O 1
ATOM 801 N N . ARG A 1 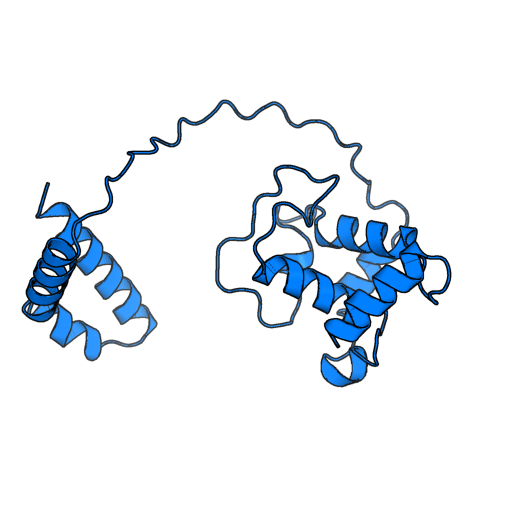105 ? 9.147 8.056 -10.910 1.00 81.00 105 ARG A N 1
ATOM 802 C CA . ARG A 1 105 ? 10.064 8.200 -12.056 1.00 81.00 105 ARG A CA 1
ATOM 803 C C . ARG A 1 105 ? 11.111 9.291 -11.878 1.00 81.00 105 ARG A C 1
ATOM 805 O O . ARG A 1 105 ? 12.128 9.236 -12.564 1.00 81.00 105 ARG A O 1
ATOM 812 N N . ARG A 1 106 ? 10.884 10.284 -11.011 1.00 72.44 106 ARG A N 1
ATOM 813 C CA . ARG A 1 106 ? 11.810 11.408 -10.834 1.00 72.44 106 ARG A CA 1
ATOM 814 C C . ARG A 1 106 ? 13.165 10.897 -10.308 1.00 72.44 106 ARG A C 1
ATOM 816 O O . ARG A 1 106 ? 13.249 10.492 -9.147 1.00 72.44 106 ARG A O 1
ATOM 823 N N . PRO A 1 107 ? 14.250 10.963 -11.103 1.00 50.34 107 PRO A N 1
ATOM 824 C CA . PRO A 1 107 ? 15.585 10.678 -10.603 1.00 50.34 107 PRO A CA 1
ATOM 825 C C . PRO A 1 107 ? 15.980 11.848 -9.700 1.00 50.34 107 PRO A C 1
ATOM 827 O O . PRO A 1 107 ? 15.953 13.000 -10.127 1.00 50.34 107 PRO A O 1
ATOM 830 N N . GLY A 1 108 ? 16.303 11.583 -8.437 1.00 48.16 108 GLY A N 1
ATOM 831 C CA . GLY A 1 108 ? 16.791 12.633 -7.541 1.00 48.16 108 GLY A CA 1
ATOM 832 C C . GLY A 1 108 ? 15.724 13.380 -6.741 1.00 48.16 108 GLY A C 1
ATOM 833 O O . GLY A 1 108 ? 15.991 14.478 -6.251 1.00 48.16 108 GLY A O 1
ATOM 834 N N . GLY A 1 109 ? 14.560 12.776 -6.475 1.00 42.72 109 GLY A N 1
ATOM 835 C CA . GLY A 1 109 ? 14.003 12.984 -5.138 1.00 42.72 109 GLY A CA 1
ATOM 836 C C . GLY A 1 109 ? 15.091 12.509 -4.189 1.00 42.72 109 GLY A C 1
ATOM 837 O O . GLY A 1 109 ? 15.404 11.323 -4.233 1.00 42.72 109 GLY A O 1
ATOM 838 N N . LYS A 1 110 ? 15.774 13.424 -3.481 1.00 38.81 110 LYS A N 1
ATOM 839 C CA . LYS A 1 110 ? 16.785 13.065 -2.483 1.00 38.81 110 LYS A CA 1
ATOM 840 C C . LYS A 1 110 ? 16.221 11.855 -1.745 1.00 38.81 110 LYS A C 1
ATOM 842 O O . LYS A 1 110 ? 15.274 12.005 -0.976 1.00 38.81 110 LYS A O 1
ATOM 847 N N . VAL A 1 111 ? 16.813 10.679 -1.959 1.00 41.56 111 VAL A N 1
ATOM 848 C CA . VAL A 1 111 ? 16.989 9.742 -0.862 1.00 41.56 111 VAL A CA 1
ATOM 849 C C . VAL A 1 111 ? 17.746 10.617 0.109 1.00 41.56 111 VAL A C 1
ATOM 851 O O . VAL A 1 111 ? 18.936 10.873 -0.080 1.00 41.56 111 VAL A O 1
ATOM 854 N N . VAL A 1 112 ? 17.005 11.314 0.974 1.00 39.09 112 VAL A N 1
ATOM 855 C CA . VAL A 1 112 ? 17.595 12.124 2.017 1.00 39.09 112 VAL A CA 1
ATOM 856 C C . VAL A 1 112 ? 18.428 11.089 2.716 1.00 39.09 112 VAL A C 1
ATOM 858 O O . VAL A 1 112 ? 17.875 10.152 3.294 1.00 39.09 112 VAL A O 1
ATOM 861 N N . SER A 1 113 ? 19.743 11.196 2.500 1.00 37.25 113 SER A N 1
ATOM 862 C CA . SER A 1 113 ? 20.742 10.411 3.192 1.00 37.25 113 SER A CA 1
ATOM 863 C C . SER A 1 113 ? 20.230 10.304 4.605 1.00 37.25 113 SER A C 1
ATOM 865 O O . SER A 1 113 ? 19.863 11.345 5.161 1.00 37.25 113 SER A O 1
ATOM 867 N N . ILE A 1 114 ? 20.052 9.062 5.056 1.00 41.56 114 ILE A N 1
ATOM 868 C CA . ILE A 1 114 ? 19.393 8.653 6.292 1.00 41.56 114 ILE A CA 1
ATOM 869 C C . ILE A 1 114 ? 20.148 9.328 7.434 1.00 41.56 114 ILE A C 1
ATOM 871 O O . ILE A 1 114 ? 20.996 8.758 8.113 1.00 41.56 114 ILE A O 1
ATOM 875 N N . GLN A 1 115 ? 19.909 10.619 7.605 1.00 33.16 115 GLN A N 1
ATOM 876 C CA . GLN A 1 115 ? 20.397 11.373 8.718 1.00 33.16 115 GLN A CA 1
ATOM 877 C C . GLN A 1 115 ? 19.453 10.939 9.805 1.00 33.16 115 GLN A C 1
ATOM 879 O O . GLN A 1 115 ? 18.270 11.282 9.790 1.00 33.16 115 GLN A O 1
ATOM 884 N N . ARG A 1 116 ? 19.992 10.101 10.695 1.00 39.16 116 ARG A N 1
ATOM 885 C CA . ARG A 1 116 ? 19.453 9.875 12.028 1.00 39.16 116 ARG A CA 1
ATOM 886 C C . ARG A 1 116 ? 19.017 11.239 12.551 1.00 39.16 116 ARG A C 1
ATOM 888 O O . ARG A 1 116 ? 19.851 12.038 12.973 1.00 39.16 116 ARG A O 1
ATOM 895 N N . LEU A 1 117 ? 17.722 11.530 12.457 1.00 38.72 117 LEU A N 1
ATOM 896 C CA . LEU A 1 117 ? 17.156 12.658 13.169 1.00 38.72 117 LEU A CA 1
ATOM 897 C C . LEU A 1 117 ? 17.474 12.391 14.647 1.00 38.72 117 LEU A C 1
ATOM 899 O O . LEU A 1 117 ? 17.435 11.222 15.055 1.00 38.72 117 LEU A O 1
ATOM 903 N N . PRO A 1 118 ? 17.850 13.415 15.433 1.00 38.59 118 PRO A N 1
ATOM 904 C CA . PRO A 1 118 ? 18.284 13.193 16.797 1.00 38.59 118 PRO A CA 1
ATOM 905 C C . PRO A 1 118 ? 17.188 12.422 17.512 1.00 38.59 118 PRO A C 1
ATOM 907 O O . PRO A 1 118 ? 16.013 12.779 17.385 1.00 38.59 118 PRO A O 1
ATOM 910 N N . THR A 1 119 ? 17.591 11.362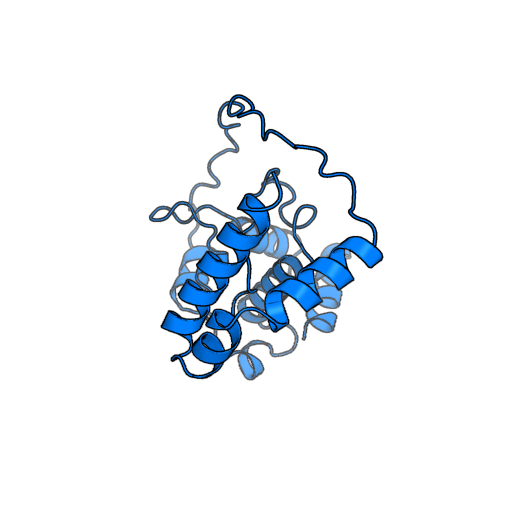 18.216 1.00 43.50 119 THR A N 1
ATOM 911 C CA . THR A 1 119 ? 16.764 10.610 19.153 1.00 43.50 119 THR A CA 1
ATOM 912 C C . THR A 1 119 ? 15.844 11.594 19.850 1.00 43.50 119 THR A C 1
ATOM 914 O O . THR A 1 119 ? 16.290 12.397 20.674 1.00 43.50 119 THR A O 1
ATOM 917 N N . ARG A 1 120 ? 14.566 11.605 19.459 1.00 38.56 120 ARG A N 1
ATOM 918 C CA . ARG A 1 120 ? 13.579 12.414 20.155 1.00 38.56 120 ARG A CA 1
ATOM 919 C C . ARG A 1 120 ? 13.602 11.871 21.569 1.00 38.56 120 ARG A C 1
ATOM 921 O O . ARG A 1 120 ? 13.287 10.698 21.756 1.00 38.56 120 ARG A O 1
ATOM 928 N N . VAL A 1 121 ? 14.048 12.708 22.509 1.00 44.72 121 VAL A N 1
ATOM 929 C CA . VAL A 1 121 ? 14.005 12.436 23.947 1.00 44.72 121 VAL A CA 1
ATOM 930 C C . VAL A 1 121 ? 12.692 11.735 24.200 1.00 44.72 121 VAL A C 1
ATOM 932 O O . VAL A 1 121 ? 11.652 12.269 23.804 1.00 44.72 121 VAL A O 1
ATOM 935 N N . GLU A 1 122 ? 12.773 10.529 24.759 1.00 39.06 122 GLU A N 1
ATOM 936 C CA . GLU A 1 122 ? 11.627 9.755 25.190 1.00 39.06 122 GLU A CA 1
ATOM 937 C C . GLU A 1 122 ? 10.700 10.708 25.942 1.00 39.06 122 GLU A C 1
ATOM 939 O O . GLU A 1 122 ? 10.887 11.010 27.122 1.00 39.06 122 GLU A O 1
ATOM 944 N N . THR A 1 123 ? 9.675 11.229 25.267 1.00 38.62 123 THR A N 1
ATOM 945 C CA . THR A 1 123 ? 8.491 11.647 25.986 1.00 38.62 123 THR A CA 1
ATOM 946 C C . THR A 1 123 ? 8.036 10.341 26.563 1.00 38.62 123 THR A C 1
ATOM 948 O O . THR A 1 123 ? 7.517 9.530 25.800 1.00 38.62 123 THR A O 1
ATOM 951 N N . LYS A 1 124 ? 8.345 10.124 27.850 1.00 38.22 124 LYS A N 1
ATOM 952 C CA . LYS A 1 124 ? 7.805 9.055 28.674 1.00 38.22 124 LYS A CA 1
ATOM 953 C C . LYS A 1 124 ? 6.337 8.974 28.306 1.00 38.22 124 LYS A C 1
ATOM 955 O O . LYS A 1 124 ? 5.515 9.732 28.826 1.00 38.22 124 LYS A O 1
ATOM 960 N N . THR A 1 125 ? 6.003 8.085 27.377 1.00 40.31 125 THR A N 1
ATOM 961 C CA . THR A 1 125 ? 4.672 7.543 27.284 1.00 40.31 125 THR A CA 1
ATOM 962 C C . THR A 1 125 ? 4.545 6.967 28.663 1.00 40.31 125 THR A C 1
ATOM 964 O O . THR A 1 125 ? 5.252 6.032 29.039 1.00 40.31 125 THR A O 1
ATOM 967 N N . ARG A 1 126 ? 3.753 7.641 29.491 1.00 42.03 126 ARG A N 1
ATOM 968 C CA . ARG A 1 126 ? 3.297 7.082 30.741 1.00 42.03 126 ARG A CA 1
ATOM 969 C C . ARG A 1 126 ? 2.426 5.917 30.294 1.00 42.03 126 ARG A C 1
ATOM 971 O O . ARG A 1 126 ? 1.210 6.053 30.212 1.00 42.03 126 ARG A O 1
ATOM 978 N N . ASN A 1 127 ? 3.076 4.814 29.922 1.00 39.59 127 ASN A N 1
ATOM 979 C CA . ASN A 1 127 ? 2.519 3.488 29.886 1.00 39.59 127 ASN A CA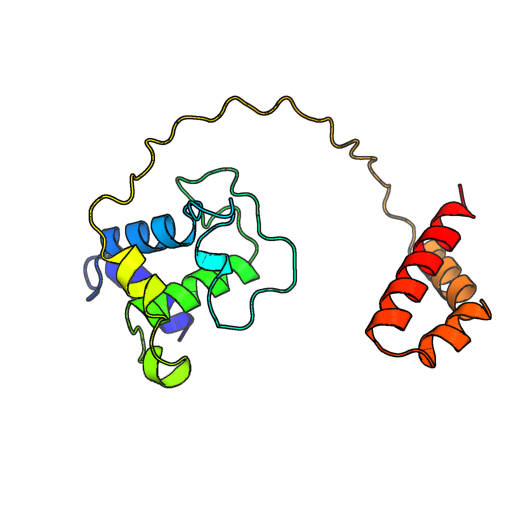 1
ATOM 980 C C . ASN A 1 127 ? 2.128 3.266 31.337 1.00 39.59 127 ASN A C 1
ATOM 982 O O . ASN A 1 127 ? 2.890 2.763 32.154 1.00 39.59 127 ASN A O 1
ATOM 986 N N . ARG A 1 128 ? 0.951 3.778 31.699 1.00 42.47 128 ARG A N 1
ATOM 987 C CA . ARG A 1 128 ? 0.178 3.118 32.723 1.00 42.47 128 ARG A CA 1
ATOM 988 C C . ARG A 1 128 ? -0.025 1.740 32.126 1.00 42.47 128 ARG A C 1
ATOM 990 O O . ARG A 1 128 ? -0.769 1.616 31.157 1.00 42.47 128 ARG A O 1
ATOM 997 N N . GLU A 1 129 ? 0.699 0.758 32.647 1.00 46.12 129 GLU A N 1
ATOM 998 C CA . GLU A 1 129 ? 0.214 -0.612 32.652 1.00 46.12 129 GLU A CA 1
ATOM 999 C C . GLU A 1 129 ? -1.194 -0.536 33.227 1.00 46.12 129 GLU A C 1
ATOM 1001 O O . GLU A 1 129 ? -1.412 -0.408 34.431 1.00 46.12 129 GLU A O 1
ATOM 1006 N N . LEU A 1 130 ? -2.170 -0.442 32.333 1.00 54.91 130 LEU A N 1
ATOM 1007 C CA . LEU A 1 130 ? -3.548 -0.649 32.694 1.00 54.91 130 LEU A CA 1
ATOM 1008 C C . LEU A 1 130 ? -3.635 -2.157 32.818 1.00 54.91 130 LEU A C 1
ATOM 1010 O O . LEU A 1 130 ? -3.649 -2.856 31.806 1.00 54.91 130 LEU A O 1
ATOM 1014 N N . SER A 1 131 ? -3.608 -2.651 34.054 1.00 63.25 131 SER A N 1
ATOM 1015 C CA . SER A 1 131 ? -3.917 -4.047 34.331 1.00 63.25 131 SER A CA 1
ATOM 1016 C C . SER A 1 131 ? -5.199 -4.398 33.569 1.00 63.25 131 SER A C 1
ATOM 1018 O O . SER A 1 131 ? -6.169 -3.628 33.656 1.00 63.25 131 SER A O 1
ATOM 1020 N N . PRO A 1 132 ? -5.211 -5.485 32.779 1.00 60.84 132 PRO A N 1
ATOM 1021 C CA . PRO A 1 132 ? -6.411 -5.883 32.063 1.00 60.84 132 PRO A CA 1
ATOM 1022 C C . PRO A 1 132 ? -7.535 -6.060 33.087 1.00 60.84 132 PRO A C 1
ATOM 1024 O O . PRO A 1 132 ? -7.380 -6.767 34.082 1.00 60.84 132 PRO A O 1
ATOM 1027 N N . ARG A 1 133 ? -8.640 -5.331 32.895 1.00 70.75 133 ARG A N 1
ATOM 1028 C CA . ARG A 1 133 ? -9.814 -5.439 33.769 1.00 70.75 133 ARG A CA 1
ATOM 1029 C C . ARG A 1 133 ? -10.430 -6.822 33.603 1.00 70.75 133 ARG A C 1
ATOM 1031 O O . ARG A 1 133 ? -10.357 -7.398 32.521 1.00 70.75 133 ARG A O 1
ATOM 1038 N N . SER A 1 134 ? -11.062 -7.326 34.658 1.00 77.44 134 SER A N 1
ATOM 1039 C CA . SER A 1 134 ? -11.802 -8.581 34.562 1.00 77.44 134 SER A CA 1
ATOM 1040 C C . SER A 1 134 ? -12.998 -8.428 33.614 1.00 77.44 134 SER A C 1
ATOM 1042 O O . SER A 1 134 ? -13.606 -7.356 33.532 1.00 77.44 134 SER A O 1
ATOM 1044 N N . ASP A 1 135 ? -13.387 -9.504 32.932 1.00 74.31 135 ASP A N 1
ATOM 1045 C CA . ASP A 1 135 ? -14.569 -9.508 32.058 1.00 74.31 135 ASP A CA 1
ATOM 1046 C C . ASP A 1 135 ? -15.846 -9.095 32.808 1.00 74.31 135 ASP A C 1
ATOM 1048 O O . ASP A 1 135 ? -16.722 -8.426 32.257 1.00 74.31 135 ASP A O 1
ATOM 1052 N N . GLN A 1 136 ? -15.933 -9.409 34.105 1.00 76.31 136 GLN A N 1
ATOM 1053 C CA . GLN A 1 136 ? -17.043 -8.981 34.959 1.00 76.31 136 GLN A CA 1
ATOM 1054 C C . GLN A 1 136 ? -17.108 -7.458 35.125 1.00 76.31 136 GLN A C 1
ATOM 1056 O O . GLN A 1 136 ? -18.204 -6.887 35.142 1.00 76.31 136 GLN A O 1
ATOM 1061 N N . ASP A 1 137 ? -15.961 -6.784 35.206 1.00 75.69 137 ASP A N 1
ATOM 1062 C CA . ASP A 1 137 ? -15.913 -5.323 35.264 1.00 75.69 137 ASP A CA 1
ATOM 1063 C C . ASP A 1 137 ? -16.342 -4.709 33.931 1.00 75.69 137 ASP A C 1
ATOM 1065 O O . ASP A 1 137 ? -17.085 -3.722 33.921 1.00 75.69 137 ASP A O 1
ATOM 1069 N N . TYR A 1 138 ? -15.958 -5.318 32.804 1.00 75.88 138 TYR A N 1
ATOM 1070 C CA . TYR A 1 138 ? -16.438 -4.908 31.481 1.00 75.88 138 TYR A CA 1
ATOM 1071 C C . TYR A 1 138 ? -17.958 -5.057 31.350 1.00 75.88 138 TYR A C 1
ATOM 1073 O O . TYR A 1 138 ? -18.624 -4.118 30.909 1.00 75.88 138 TYR A O 1
ATOM 1081 N N . LEU A 1 139 ? -18.532 -6.177 31.799 1.00 77.12 139 LEU A N 1
ATOM 1082 C CA . LEU A 1 139 ? -19.983 -6.401 31.781 1.00 77.12 139 LEU A CA 1
ATOM 1083 C C . LEU A 1 139 ? -20.736 -5.415 32.686 1.00 77.12 139 LEU A C 1
ATOM 1085 O O . LEU A 1 139 ? -21.789 -4.878 32.317 1.00 77.12 139 LEU A O 1
ATOM 1089 N N . ARG A 1 140 ? -20.182 -5.105 33.862 1.00 79.31 140 ARG A N 1
ATOM 1090 C CA . ARG A 1 140 ? -20.741 -4.091 34.769 1.00 79.31 140 ARG A CA 1
ATOM 1091 C C . ARG A 1 140 ? -20.711 -2.694 34.145 1.00 79.31 140 ARG A C 1
ATOM 1093 O O . ARG A 1 140 ? -21.675 -1.940 34.266 1.00 79.31 140 ARG A O 1
ATOM 1100 N N . LEU A 1 141 ? -19.632 -2.351 33.446 1.00 76.00 141 LEU A N 1
ATOM 1101 C CA . LEU A 1 141 ? -19.499 -1.073 32.745 1.00 76.00 141 LEU A CA 1
ATOM 1102 C C . LEU A 1 141 ? -20.469 -0.962 31.573 1.00 76.00 141 LEU A C 1
ATOM 1104 O O . LEU A 1 141 ? -21.156 0.052 31.450 1.00 76.00 141 LEU A O 1
ATOM 1108 N N . ALA A 1 142 ? -20.562 -2.006 30.751 1.00 77.06 142 ALA A N 1
ATOM 1109 C CA . ALA A 1 142 ? -21.480 -2.056 29.621 1.00 77.06 142 ALA A CA 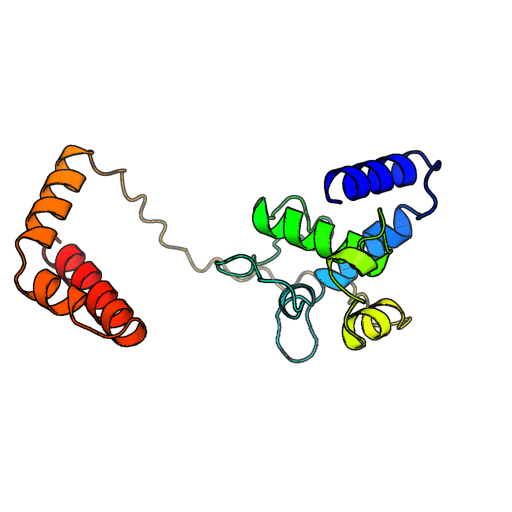1
ATOM 1110 C C . ALA A 1 142 ? -22.937 -1.933 30.088 1.00 77.06 142 ALA A C 1
ATOM 1112 O O . ALA A 1 142 ? -23.690 -1.114 29.565 1.00 77.06 142 ALA A O 1
ATOM 1113 N N . SER A 1 143 ? -23.325 -2.663 31.138 1.00 78.94 143 SER A N 1
ATOM 1114 C CA . SER A 1 143 ? -24.680 -2.572 31.698 1.00 78.94 143 SER A CA 1
ATOM 1115 C C . SER A 1 143 ? -24.985 -1.198 32.310 1.00 78.94 143 SER A C 1
ATOM 1117 O O . SER A 1 143 ? -26.089 -0.683 32.124 1.00 78.94 143 SER A O 1
ATOM 1119 N N . LYS A 1 144 ? -24.019 -0.553 32.982 1.00 77.12 144 LYS A N 1
ATOM 1120 C CA . LYS A 1 144 ? -24.170 0.827 33.485 1.00 77.12 144 LYS A CA 1
ATOM 1121 C C . LYS A 1 144 ? -24.286 1.842 32.342 1.00 77.12 144 LYS A C 1
ATOM 1123 O O . LYS A 1 144 ? -25.088 2.767 32.441 1.00 77.12 144 LYS A O 1
ATOM 1128 N N . ALA A 1 145 ? -23.528 1.657 31.261 1.00 71.25 145 ALA A N 1
ATOM 1129 C CA . ALA A 1 145 ? -23.612 2.495 30.069 1.00 71.25 145 ALA A CA 1
ATOM 1130 C C . ALA A 1 145 ? -24.984 2.365 29.393 1.00 71.25 145 ALA A C 1
ATOM 1132 O O . ALA A 1 145 ? -25.619 3.378 29.118 1.00 71.25 145 ALA A O 1
ATOM 1133 N N . LEU A 1 146 ? -25.481 1.140 29.197 1.00 71.94 146 LEU A N 1
ATOM 1134 C CA . LEU A 1 146 ? -26.784 0.883 28.571 1.00 71.94 146 LEU A CA 1
ATOM 1135 C C . LEU A 1 146 ? -27.960 1.458 29.375 1.00 71.94 146 LEU A C 1
ATOM 1137 O O . LEU A 1 146 ? -28.932 1.922 28.789 1.00 71.94 146 LEU A O 1
ATOM 1141 N N . LYS A 1 147 ? -27.858 1.489 30.708 1.00 72.81 147 LYS A N 1
ATOM 1142 C CA . LYS A 1 147 ? -28.872 2.095 31.589 1.00 72.81 147 LYS A CA 1
ATOM 1143 C C . LYS A 1 147 ? -28.823 3.627 31.623 1.00 72.81 147 LYS A C 1
ATOM 1145 O O . LYS A 1 147 ? -29.718 4.252 32.187 1.00 72.81 147 LYS A O 1
ATOM 1150 N N . HIS A 1 148 ? -27.794 4.256 31.054 1.00 70.44 148 HIS A N 1
ATOM 1151 C CA . HIS A 1 148 ? -27.682 5.708 31.064 1.00 70.44 148 HIS A CA 1
ATOM 1152 C C . HIS A 1 148 ? -28.613 6.316 30.007 1.00 70.44 148 HIS A C 1
ATOM 1154 O O . HIS A 1 148 ? -28.442 6.093 28.813 1.00 70.44 148 HIS A O 1
ATOM 1160 N N . GLN A 1 149 ? -29.535 7.186 30.429 1.00 63.03 149 GLN A N 1
ATOM 1161 C CA . GLN A 1 149 ? -30.524 7.855 29.560 1.00 63.03 149 GLN A CA 1
ATOM 1162 C C . GLN A 1 149 ? -29.911 8.630 28.370 1.00 63.03 149 GLN A C 1
ATOM 1164 O O . GLN A 1 149 ? -30.568 8.869 27.365 1.00 63.03 149 GLN A O 1
ATOM 1169 N N . ARG A 1 150 ? -28.616 8.971 28.444 1.00 63.75 150 ARG A N 1
ATOM 1170 C CA . ARG A 1 150 ? -27.856 9.607 27.360 1.00 63.75 150 ARG A CA 1
ATOM 1171 C C . ARG A 1 150 ? -27.527 8.642 26.216 1.00 63.75 150 ARG A C 1
ATOM 1173 O O . ARG A 1 150 ? -27.404 9.103 25.093 1.00 63.75 150 ARG A O 1
ATOM 1180 N N . CYS A 1 151 ? -27.420 7.335 26.467 1.00 62.91 151 CYS A N 1
ATOM 1181 C CA . CYS A 1 151 ? -27.197 6.330 25.422 1.00 62.91 151 CYS A CA 1
ATOM 1182 C C . CYS A 1 151 ? -28.407 6.179 24.496 1.00 62.91 151 CYS A C 1
ATOM 1184 O O . CYS A 1 151 ? -28.221 6.065 23.288 1.00 62.91 151 CYS A O 1
ATOM 1186 N N . ALA A 1 152 ? -29.627 6.268 25.034 1.00 66.06 152 ALA A N 1
ATOM 1187 C CA . ALA A 1 152 ? -30.848 6.258 24.226 1.00 66.06 152 ALA A CA 1
ATOM 1188 C C . ALA A 1 152 ? -30.894 7.453 23.254 1.00 66.06 152 ALA A C 1
ATOM 1190 O O . ALA A 1 152 ? -31.209 7.287 22.081 1.00 66.06 152 ALA A O 1
ATOM 1191 N N . ASN A 1 153 ? -30.469 8.634 23.715 1.00 67.38 153 ASN A N 1
ATOM 1192 C CA . ASN A 1 153 ? -30.444 9.853 22.902 1.00 67.38 153 ASN A CA 1
ATOM 1193 C C . ASN A 1 153 ? -29.318 9.865 21.854 1.00 67.38 153 ASN A C 1
ATOM 1195 O O . ASN A 1 153 ? -29.393 10.619 20.893 1.00 67.38 153 ASN A O 1
ATOM 1199 N N . ILE A 1 154 ? -28.259 9.063 22.026 1.00 69.44 154 ILE A N 1
ATOM 1200 C CA . ILE A 1 154 ? -27.165 8.970 21.043 1.00 69.44 154 ILE A CA 1
ATOM 1201 C C . ILE A 1 154 ? -27.607 8.182 19.809 1.00 69.44 154 ILE A C 1
ATOM 1203 O O . ILE A 1 154 ? -27.185 8.513 18.704 1.00 69.44 154 ILE A O 1
ATOM 1207 N N . ALA A 1 155 ? -28.480 7.185 19.981 1.00 68.00 155 ALA A N 1
ATOM 1208 C CA . ALA A 1 155 ? -29.015 6.396 18.874 1.00 68.00 155 ALA A CA 1
ATOM 1209 C C . ALA A 1 155 ? -29.891 7.224 17.913 1.00 68.00 155 ALA A C 1
ATOM 1211 O O . ALA A 1 155 ? -30.029 6.854 16.753 1.00 68.00 155 ALA A O 1
ATOM 1212 N N . SER A 1 156 ? -30.449 8.348 18.377 1.00 73.75 156 SER A N 1
ATOM 1213 C CA . SER A 1 156 ? -31.263 9.264 17.568 1.00 73.75 156 SER A CA 1
ATOM 1214 C C . SER A 1 156 ? -30.476 10.411 16.915 1.00 73.75 156 SER A C 1
ATOM 1216 O O . SER A 1 156 ? -31.088 11.254 16.267 1.00 73.75 156 SER A O 1
ATOM 1218 N N . LEU A 1 157 ? -29.153 10.500 17.106 1.00 73.56 157 LEU A N 1
ATOM 1219 C CA . LEU A 1 157 ? -28.321 11.577 16.548 1.00 73.56 157 LEU A CA 1
ATOM 1220 C C . LEU A 1 157 ? -27.691 11.180 15.206 1.00 73.56 157 LEU A C 1
ATOM 1222 O O . LEU A 1 157 ? -27.330 10.023 14.995 1.00 73.56 157 LEU A O 1
ATOM 1226 N N . GLU A 1 158 ? -27.471 12.163 14.327 1.00 70.06 158 GLU A N 1
ATOM 1227 C CA . GLU A 1 158 ? -26.717 11.965 13.083 1.00 70.06 158 GLU A CA 1
ATOM 1228 C C . GLU A 1 158 ? -25.297 11.438 13.355 1.00 70.06 158 GLU A C 1
ATOM 1230 O O . GLU A 1 158 ? -24.668 11.766 14.364 1.00 70.06 158 GLU A O 1
ATOM 1235 N N . THR A 1 159 ? -24.745 10.650 12.429 1.00 72.38 159 THR A N 1
ATOM 1236 C CA . THR A 1 159 ? -23.505 9.863 12.604 1.00 72.38 159 THR A CA 1
ATOM 1237 C C . THR A 1 159 ? -22.314 10.656 13.158 1.00 72.38 159 THR A C 1
ATOM 1239 O O . THR A 1 159 ? -21.573 10.158 14.015 1.00 72.38 159 THR A O 1
ATOM 1242 N N . ARG A 1 160 ? -22.125 11.912 12.732 1.00 72.94 160 ARG A N 1
ATOM 1243 C CA . ARG A 1 160 ? -21.022 12.772 13.201 1.00 72.94 160 ARG A CA 1
ATOM 1244 C C . ARG A 1 160 ? -21.246 13.315 14.615 1.00 72.94 160 ARG A C 1
ATOM 1246 O O . ARG A 1 160 ? -20.290 13.422 15.390 1.00 72.94 160 ARG A O 1
ATOM 1253 N N . GLU A 1 161 ? -22.480 13.666 14.955 1.00 74.06 161 GLU A N 1
ATOM 1254 C CA . GLU A 1 161 ? -22.842 14.187 16.277 1.00 74.06 161 GLU A CA 1
ATOM 1255 C C . GLU A 1 161 ? -22.946 13.062 17.307 1.00 74.06 161 GLU A C 1
ATOM 1257 O O . GLU A 1 161 ? -22.391 13.179 18.405 1.00 74.06 161 GLU A O 1
ATOM 1262 N N . GLY A 1 162 ? -23.518 11.926 16.904 1.00 75.94 162 GLY A N 1
ATOM 1263 C CA . GLY A 1 162 ? -23.558 10.686 17.673 1.00 75.94 162 GLY A CA 1
ATOM 1264 C C . GLY A 1 162 ? -22.158 10.205 18.057 1.00 75.94 162 GLY A C 1
ATOM 1265 O O . GLY A 1 162 ? -21.906 9.925 19.227 1.00 75.94 162 GLY A O 1
ATOM 1266 N N . SER A 1 163 ? -21.195 10.232 17.126 1.00 76.06 163 SER A N 1
ATOM 1267 C CA . SER A 1 163 ? -19.800 9.844 17.408 1.00 76.06 163 SER A CA 1
ATOM 1268 C C . SER A 1 163 ? -19.133 10.729 18.476 1.00 76.06 163 SER A C 1
ATOM 1270 O O . SER A 1 163 ? -18.411 10.242 19.356 1.00 76.06 163 SER A O 1
ATOM 1272 N N . LYS A 1 164 ? -19.393 12.045 18.447 1.00 80.19 164 LYS A N 1
ATOM 1273 C CA . LYS A 1 164 ? -18.884 12.989 19.458 1.00 80.19 164 LYS A CA 1
ATOM 1274 C C . LYS A 1 164 ? -19.566 12.787 20.811 1.00 80.19 164 LYS A C 1
ATOM 1276 O O . LYS A 1 164 ? -18.887 12.822 21.840 1.00 80.19 164 LYS A O 1
ATOM 1281 N N . ALA A 1 165 ? -20.881 12.584 20.815 1.00 79.06 165 ALA A N 1
ATOM 1282 C CA . ALA A 1 165 ? -21.663 12.345 22.023 1.00 79.06 165 ALA A CA 1
ATOM 1283 C C . ALA A 1 165 ? -21.258 11.027 22.708 1.00 79.06 165 ALA A C 1
ATOM 1285 O O . ALA A 1 165 ? -21.025 11.013 23.918 1.00 79.06 165 ALA A O 1
ATOM 1286 N N . LEU A 1 166 ? -21.044 9.964 21.928 1.00 79.00 166 LEU A N 1
ATOM 1287 C CA . LEU A 1 166 ? -20.533 8.678 22.402 1.00 79.00 166 LEU A CA 1
ATOM 1288 C C . LEU A 1 166 ? -19.135 8.810 23.018 1.00 79.00 166 LEU A C 1
ATOM 1290 O O . LEU A 1 166 ? -18.890 8.325 24.120 1.00 79.00 166 LEU A O 1
ATOM 1294 N N . SER A 1 167 ? -18.235 9.541 22.356 1.00 78.31 167 SER A N 1
ATOM 1295 C CA . SER A 1 167 ? -16.879 9.783 22.868 1.00 78.31 167 SER A CA 1
ATOM 1296 C C . SER A 1 167 ? -16.876 10.547 24.199 1.00 78.31 167 SER A C 1
ATOM 1298 O O . SER A 1 167 ? -16.050 10.272 25.074 1.00 78.31 167 SER A O 1
ATOM 1300 N N . ARG A 1 168 ? -17.795 11.509 24.375 1.00 82.12 168 ARG A N 1
ATOM 1301 C CA . ARG A 1 168 ? -17.974 12.238 25.644 1.00 82.12 168 ARG A CA 1
ATOM 1302 C C . ARG A 1 168 ? -18.523 11.323 26.736 1.00 82.12 168 ARG A C 1
ATOM 1304 O O . ARG A 1 168 ? -17.955 11.287 27.821 1.00 82.12 168 ARG A O 1
ATOM 1311 N N . LEU A 1 169 ? -19.545 10.528 26.424 1.00 80.56 169 LEU A N 1
ATOM 1312 C CA . LEU A 1 169 ? -20.138 9.577 27.364 1.00 80.56 169 LEU A CA 1
ATOM 1313 C C . LEU A 1 169 ? -19.126 8.523 27.836 1.00 80.56 169 LEU A C 1
ATOM 1315 O O . LEU A 1 169 ? -19.021 8.268 29.034 1.00 80.56 169 LEU A O 1
ATOM 1319 N N . ALA A 1 170 ? -18.328 7.965 26.923 1.00 79.81 170 ALA A N 1
ATOM 1320 C CA . ALA A 1 170 ? -17.266 7.024 27.269 1.00 79.81 170 ALA A CA 1
ATOM 1321 C C . ALA A 1 170 ? -16.239 7.658 28.221 1.00 79.81 170 ALA A C 1
ATOM 1323 O O . ALA A 1 170 ? -15.853 7.054 29.221 1.00 79.81 170 ALA A O 1
ATOM 1324 N N . ARG A 1 171 ? -15.829 8.904 27.954 1.00 81.38 171 ARG A N 1
ATOM 1325 C CA . ARG A 1 171 ? -14.891 9.640 28.811 1.00 81.38 171 ARG A CA 1
ATOM 1326 C C . ARG A 1 171 ? -15.464 9.907 30.204 1.00 81.38 171 ARG A C 1
ATOM 1328 O O . ARG A 1 171 ? -14.739 9.742 31.182 1.00 81.38 171 ARG A O 1
ATOM 1335 N N . ASP A 1 172 ? -16.731 10.299 30.295 1.00 78.25 172 ASP A N 1
ATOM 1336 C CA . ASP A 1 172 ? -17.395 10.599 31.568 1.00 78.25 172 ASP A CA 1
ATOM 1337 C C . ASP A 1 172 ? -17.572 9.333 32.418 1.00 78.25 172 ASP A C 1
ATOM 1339 O O . ASP A 1 172 ? -17.254 9.335 33.609 1.00 78.25 172 ASP A O 1
ATOM 1343 N N . LEU A 1 173 ? -17.984 8.218 31.803 1.00 74.00 173 LEU A N 1
ATOM 1344 C CA . LEU A 1 173 ? -18.098 6.927 32.489 1.00 74.00 173 LEU A CA 1
ATOM 1345 C C . LEU A 1 173 ? -16.751 6.453 33.034 1.00 74.00 173 LEU A C 1
ATOM 1347 O O . LEU A 1 173 ? -16.678 6.016 34.182 1.00 74.00 173 LEU A O 1
ATOM 1351 N N . LEU A 1 174 ? -15.686 6.591 32.242 1.00 73.62 174 LEU A N 1
ATOM 1352 C CA . LEU A 1 174 ? -14.332 6.225 32.657 1.00 73.62 174 LEU A CA 1
ATOM 1353 C C . LEU A 1 174 ? -13.780 7.134 33.763 1.00 73.62 174 LEU A C 1
ATOM 1355 O O . LEU A 1 174 ? -12.975 6.670 34.566 1.00 73.62 174 LEU A O 1
ATOM 1359 N N . ARG A 1 175 ? -14.208 8.403 33.822 1.00 73.44 175 ARG A N 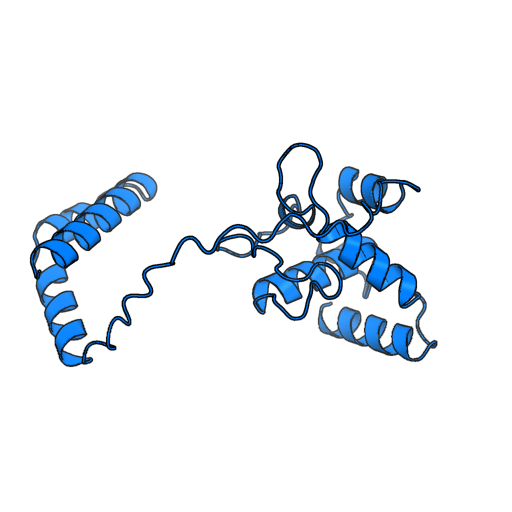1
ATOM 1360 C CA . ARG A 1 175 ? -13.827 9.345 34.887 1.00 73.44 175 ARG A CA 1
ATOM 1361 C C . ARG A 1 175 ? -14.608 9.141 36.181 1.00 73.44 175 ARG A C 1
ATOM 1363 O O . ARG A 1 175 ? -14.030 9.329 37.235 1.00 73.44 175 ARG A O 1
ATOM 1370 N N . SER A 1 176 ? -15.874 8.728 36.116 1.00 63.59 176 SER A N 1
ATOM 1371 C CA . SER A 1 176 ? -16.736 8.533 37.301 1.00 63.59 176 SER A CA 1
ATOM 1372 C C . SER A 1 176 ? -16.343 7.360 38.218 1.00 63.59 176 SER A C 1
ATOM 1374 O O . SER A 1 176 ? -17.075 7.040 39.150 1.00 63.59 176 SER A O 1
ATOM 1376 N N . ILE A 1 177 ? -15.254 6.658 37.894 1.00 59.28 177 ILE A N 1
ATOM 1377 C CA . ILE A 1 177 ? -14.821 5.399 38.524 1.00 59.28 177 ILE A CA 1
ATOM 1378 C C . ILE A 1 177 ? -13.358 5.507 39.018 1.00 59.28 177 ILE A C 1
ATOM 1380 O O . ILE A 1 177 ? -12.821 4.546 39.562 1.00 59.28 177 ILE A O 1
ATOM 1384 N N . LEU A 1 178 ? -12.719 6.672 38.839 1.00 50.28 178 LEU A N 1
ATOM 1385 C CA . LEU A 1 178 ? -11.484 7.071 39.530 1.00 50.28 178 LEU A CA 1
ATOM 1386 C C . LEU A 1 178 ? -11.846 7.880 40.775 1.00 50.28 178 LEU A C 1
ATOM 1388 O O . LEU A 1 178 ? -11.122 7.720 41.777 1.00 50.28 178 LEU A O 1
#